Protein AF-A0A831PF84-F1 (afdb_monomer)

Sequence (154 aa):
MSHKTPTSEAVLEYLESMIERLEQWVKEQERQIRELESHGDAMKVADRLELLYSAQAMLGYIARVLKDFESWLSNPVVTSVMPEDMLRRLEAMLREVAIKFIQVDIAHTSEYKDLLTKFAKEGKVPSVLMLYIQQKPQMPPRRRGEEGETPRFF

Secondary structure (DSSP, 8-state):
----PPPPHHHHHHHHHHHHHHHHHHHHHHHHHHHHHHHHHHGGG--HHHHHHHHHHHHHHHHHHHHHHHHHHH-HHHHTT--HHHHHHHHHHHHHHHHHHHHHHHHHHHHHHHHHHHHHHHT---HHHHHHHHHS--PPPPPTT-TTSPP---

Mean predicted aligned error: 7.77 Å

Solvent-accessible surface area (backbone atoms only — not comparable to full-atom values): 9203 Å² total; per-residue (Å²): 133,86,82,80,72,87,82,51,70,72,56,51,55,50,49,52,57,49,50,54,53,49,53,53,50,52,53,49,52,56,49,50,50,54,53,53,52,56,47,55,61,57,57,77,78,50,52,77,66,54,51,52,53,49,55,55,49,50,54,51,55,51,53,50,53,50,53,51,52,52,53,51,71,69,32,64,80,54,52,75,70,56,50,69,70,58,51,53,52,50,51,54,53,52,50,52,51,50,52,52,52,51,49,51,51,52,52,53,52,48,55,52,52,51,53,53,50,49,26,63,74,70,75,50,75,59,68,68,59,53,52,52,58,71,70,46,78,84,70,78,83,78,70,95,75,67,86,80,63,79,81,68,88,120

Structure (mmCIF, N/CA/C/O backbone):
data_AF-A0A831PF84-F1
#
_entry.id   AF-A0A831PF84-F1
#
loop_
_atom_site.group_PDB
_atom_site.id
_atom_site.type_symbol
_atom_site.label_atom_id
_atom_site.label_alt_id
_atom_site.label_comp_id
_atom_site.label_asym_id
_atom_site.label_entity_id
_atom_site.label_seq_id
_atom_site.pdbx_PDB_ins_code
_atom_site.Cartn_x
_atom_site.Cartn_y
_atom_site.Cartn_z
_atom_site.occupancy
_atom_site.B_iso_or_equiv
_atom_site.auth_seq_id
_atom_site.auth_comp_id
_atom_site.auth_asym_id
_atom_site.auth_atom_id
_atom_site.pdbx_PDB_model_num
ATOM 1 N N . MET A 1 1 ? 3.780 1.827 -39.467 1.00 38.34 1 MET A N 1
ATOM 2 C CA . MET A 1 1 ? 5.085 1.214 -39.796 1.00 38.34 1 MET A CA 1
ATOM 3 C C . MET A 1 1 ? 6.139 1.909 -38.950 1.00 38.34 1 MET A C 1
ATOM 5 O O . MET A 1 1 ? 6.278 3.117 -39.072 1.00 38.34 1 MET A O 1
ATOM 9 N N . SER A 1 2 ? 6.781 1.199 -38.020 1.00 48.38 2 SER A N 1
ATOM 10 C CA . SER A 1 2 ? 7.834 1.775 -37.174 1.00 48.38 2 SER A CA 1
ATOM 11 C C . SER A 1 2 ? 9.107 1.911 -38.014 1.00 48.38 2 SER A C 1
ATOM 13 O O . SER A 1 2 ? 9.699 0.905 -38.404 1.00 48.38 2 SER A O 1
ATOM 15 N N . HIS A 1 3 ? 9.484 3.143 -38.358 1.00 49.84 3 HIS A N 1
ATOM 16 C CA . HIS A 1 3 ? 10.787 3.428 -38.950 1.00 49.84 3 HIS A CA 1
ATOM 17 C C . HIS A 1 3 ? 11.846 3.246 -37.860 1.00 49.84 3 HIS A C 1
ATOM 19 O O . HIS A 1 3 ? 11.972 4.079 -36.967 1.00 49.84 3 HIS A O 1
ATOM 25 N N . LYS A 1 4 ? 12.576 2.129 -37.904 1.00 58.03 4 LYS A N 1
ATOM 26 C CA . LYS A 1 4 ? 13.723 1.901 -37.022 1.00 58.03 4 LYS A CA 1
ATOM 27 C C . LYS A 1 4 ? 14.931 2.636 -37.598 1.00 58.03 4 LYS A C 1
ATOM 29 O O . LYS A 1 4 ? 15.444 2.253 -38.647 1.00 58.03 4 LYS A O 1
ATOM 34 N N . THR A 1 5 ? 15.352 3.704 -36.933 1.00 65.75 5 THR A N 1
ATOM 35 C CA . THR A 1 5 ? 16.603 4.410 -37.237 1.00 65.75 5 THR A CA 1
ATOM 36 C C . THR A 1 5 ? 17.789 3.558 -36.768 1.00 65.75 5 THR A C 1
ATOM 38 O O . THR A 1 5 ? 17.679 2.934 -35.710 1.00 65.75 5 THR A O 1
ATOM 41 N N . PRO A 1 6 ? 18.915 3.508 -37.505 1.00 67.19 6 PRO A N 1
ATOM 42 C CA . PRO A 1 6 ? 20.136 2.867 -37.022 1.00 67.19 6 PRO A CA 1
ATOM 43 C C . PRO A 1 6 ? 20.550 3.432 -35.655 1.00 67.19 6 PRO A C 1
ATOM 45 O O . PRO A 1 6 ? 20.582 4.649 -35.470 1.00 67.19 6 PRO A O 1
ATOM 48 N N . THR A 1 7 ? 20.832 2.552 -34.695 1.00 77.88 7 THR A N 1
ATOM 49 C CA . THR A 1 7 ? 21.202 2.920 -33.321 1.00 77.88 7 THR A CA 1
ATOM 50 C C . THR A 1 7 ? 22.669 3.345 -33.264 1.00 77.88 7 THR A C 1
ATOM 52 O O . THR A 1 7 ? 23.527 2.652 -33.807 1.00 77.88 7 THR A O 1
ATOM 55 N N . SER A 1 8 ? 22.968 4.477 -32.621 1.00 88.75 8 SER A N 1
ATOM 56 C CA . SER A 1 8 ? 24.350 4.894 -32.363 1.00 88.75 8 SER A CA 1
ATOM 57 C C . SER A 1 8 ? 24.919 4.195 -31.127 1.00 88.75 8 SER A C 1
ATOM 59 O O . SER A 1 8 ? 24.173 3.805 -30.230 1.00 88.75 8 SER A O 1
ATOM 61 N N . GLU A 1 9 ? 26.245 4.093 -31.053 1.00 89.38 9 GLU A N 1
ATOM 62 C CA . GLU A 1 9 ? 26.972 3.569 -29.885 1.00 89.38 9 GLU A CA 1
ATOM 63 C C . GLU A 1 9 ? 26.549 4.272 -28.583 1.00 89.38 9 GLU A C 1
ATOM 65 O O . GLU A 1 9 ? 26.182 3.613 -27.619 1.00 89.38 9 GLU A O 1
ATOM 70 N N . ALA A 1 10 ? 26.416 5.602 -28.607 1.00 88.69 10 ALA A N 1
ATOM 71 C CA . ALA A 1 10 ? 25.934 6.383 -27.464 1.00 88.69 10 ALA A CA 1
ATOM 72 C C . ALA A 1 10 ? 24.513 6.001 -26.991 1.00 88.69 10 ALA A C 1
ATOM 74 O O . ALA A 1 10 ? 24.198 6.106 -25.806 1.00 88.69 10 ALA A O 1
ATOM 75 N N . VAL A 1 11 ? 23.627 5.570 -27.900 1.00 89.62 11 VAL A N 1
ATOM 76 C CA . VAL A 1 11 ? 22.288 5.089 -27.519 1.00 89.62 11 VAL A CA 1
ATOM 77 C C . VAL A 1 11 ? 22.375 3.696 -26.896 1.00 89.62 11 VAL A C 1
ATOM 79 O O . VAL A 1 11 ? 21.644 3.427 -25.947 1.00 89.62 11 VAL A O 1
ATOM 82 N N . LEU A 1 12 ? 23.265 2.826 -27.385 1.00 91.56 12 LEU A N 1
ATOM 83 C CA . LEU A 1 12 ? 23.494 1.506 -26.787 1.00 91.56 12 LEU A CA 1
ATOM 84 C C . LEU A 1 12 ? 24.043 1.633 -25.361 1.00 91.56 12 LEU A C 1
ATOM 86 O O . LEU A 1 12 ? 23.454 1.060 -24.449 1.00 91.56 12 LEU A O 1
ATOM 90 N N . GLU A 1 13 ? 25.061 2.469 -25.147 1.00 92.25 13 GLU A N 1
ATOM 91 C CA . GLU A 1 13 ? 25.610 2.747 -23.810 1.00 92.25 13 GLU A CA 1
ATOM 92 C C . GLU A 1 13 ? 24.540 3.296 -22.850 1.00 92.25 13 GLU A C 1
ATOM 94 O O . GLU A 1 13 ? 24.448 2.893 -21.686 1.00 92.25 13 GLU A O 1
ATOM 99 N N . TYR A 1 14 ? 23.676 4.198 -23.332 1.00 90.12 14 TYR A N 1
ATOM 100 C CA . TYR A 1 14 ? 22.562 4.711 -22.533 1.00 90.12 14 TYR A CA 1
ATOM 101 C C . TYR A 1 14 ? 21.576 3.605 -22.130 1.00 90.12 14 TYR A C 1
ATOM 103 O O . TYR A 1 14 ? 21.123 3.573 -20.981 1.00 90.12 14 TYR A O 1
ATOM 111 N N . LEU A 1 15 ? 21.235 2.706 -23.061 1.00 91.94 15 LEU A N 1
ATOM 112 C CA . LEU A 1 15 ? 20.333 1.585 -22.800 1.00 91.94 15 LEU A CA 1
ATOM 113 C C . LEU A 1 15 ? 20.939 0.602 -21.798 1.00 91.94 15 LEU A C 1
ATOM 115 O O . LEU A 1 15 ? 20.243 0.222 -20.862 1.00 91.94 15 LEU A O 1
ATOM 119 N N . GLU A 1 16 ? 22.216 0.247 -21.940 1.00 94.56 16 GLU A N 1
ATOM 120 C CA . GLU A 1 16 ? 22.934 -0.619 -20.994 1.00 94.56 16 GLU A CA 1
ATOM 121 C C . GLU A 1 16 ? 22.917 -0.022 -19.584 1.00 94.56 16 GLU A C 1
ATOM 123 O O . GLU A 1 16 ? 22.462 -0.658 -18.633 1.00 94.56 16 GLU A O 1
ATOM 128 N N . SER A 1 17 ? 23.266 1.260 -19.463 1.00 93.88 17 SER A N 1
ATOM 129 C CA . SER A 1 17 ? 23.210 1.985 -18.193 1.00 93.88 17 S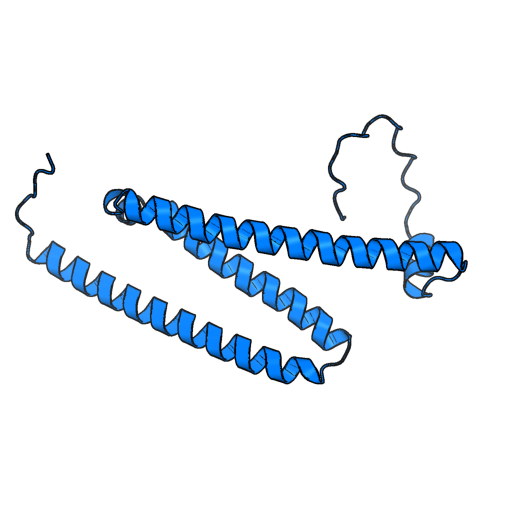ER A CA 1
ATOM 130 C C . SER A 1 17 ? 21.796 2.032 -17.591 1.00 93.88 17 SER A C 1
ATOM 132 O O . SER A 1 17 ? 21.614 1.988 -16.372 1.00 93.88 17 SER A O 1
ATOM 134 N N . MET A 1 18 ? 20.760 2.147 -18.427 1.00 90.94 18 MET A N 1
ATOM 135 C CA . MET A 1 18 ? 19.369 2.118 -17.976 1.00 90.94 18 MET A CA 1
ATOM 136 C C . MET A 1 18 ? 18.944 0.725 -17.504 1.00 90.94 18 MET A C 1
ATOM 138 O O . MET A 1 18 ? 18.255 0.630 -16.488 1.00 90.94 18 MET A O 1
ATOM 142 N N . ILE A 1 19 ? 19.364 -0.329 -18.206 1.00 94.88 19 ILE A N 1
ATOM 143 C CA . ILE A 1 19 ? 19.111 -1.725 -17.834 1.00 94.88 19 ILE A CA 1
ATOM 144 C C . ILE A 1 19 ? 19.738 -2.022 -16.472 1.00 94.88 19 ILE A C 1
ATOM 146 O O . ILE A 1 19 ? 19.041 -2.505 -15.586 1.00 94.88 19 ILE A O 1
ATOM 150 N N . GLU A 1 20 ? 20.995 -1.640 -16.246 1.00 96.44 20 GLU A N 1
ATOM 151 C CA . GLU A 1 20 ? 21.648 -1.839 -14.947 1.00 96.44 20 GLU A CA 1
ATOM 152 C C . GLU A 1 20 ? 20.891 -1.145 -13.807 1.00 96.44 20 GLU A C 1
ATOM 154 O O . GLU A 1 20 ? 20.643 -1.744 -12.758 1.00 96.44 20 GLU A O 1
ATOM 159 N N . ARG A 1 21 ? 20.457 0.109 -14.007 1.00 93.69 21 ARG A N 1
ATOM 160 C CA . ARG A 1 21 ? 19.647 0.827 -13.005 1.00 93.69 21 ARG A CA 1
ATOM 161 C C . ARG A 1 21 ? 18.323 0.120 -12.723 1.00 93.69 21 ARG A C 1
ATOM 163 O O . ARG A 1 21 ? 17.912 0.048 -11.566 1.00 93.69 21 ARG A O 1
ATOM 170 N N . LEU A 1 22 ? 17.665 -0.392 -13.761 1.00 94.50 22 LEU A N 1
ATOM 171 C CA . LEU A 1 22 ? 16.422 -1.154 -13.647 1.00 94.50 22 LEU A CA 1
ATOM 172 C C . LEU A 1 22 ? 16.624 -2.457 -12.869 1.00 94.50 22 LEU A C 1
ATOM 174 O O . LEU A 1 22 ? 15.825 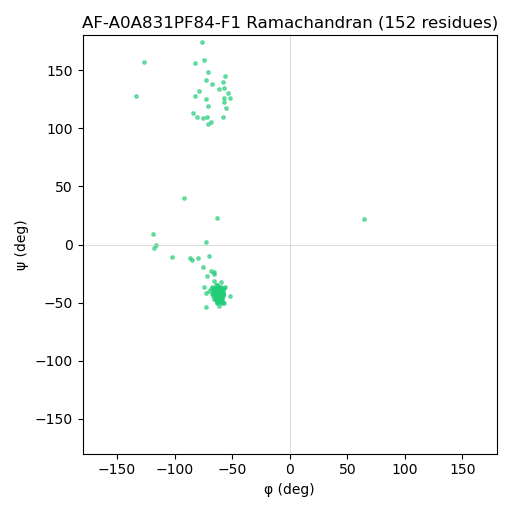-2.772 -11.991 1.00 94.50 22 LEU A O 1
ATOM 178 N N . GLU A 1 23 ? 17.704 -3.188 -13.130 1.00 97.44 23 GLU A N 1
ATOM 179 C CA . GLU A 1 23 ? 18.025 -4.415 -12.400 1.00 97.44 23 GLU A CA 1
ATOM 180 C C . GLU A 1 23 ? 18.280 -4.152 -10.915 1.00 97.44 23 GLU A C 1
ATOM 182 O O . GLU A 1 23 ? 17.793 -4.893 -10.058 1.00 97.44 23 GLU A O 1
ATOM 187 N N . GLN A 1 24 ? 19.018 -3.088 -10.589 1.00 96.38 24 GLN A N 1
ATOM 188 C CA . GLN A 1 24 ? 19.235 -2.698 -9.194 1.00 96.38 24 GLN A CA 1
ATOM 189 C C . GLN A 1 24 ? 17.931 -2.276 -8.519 1.00 96.38 24 GLN A C 1
ATOM 191 O O . GLN A 1 24 ? 17.683 -2.645 -7.372 1.00 96.38 24 GLN A O 1
ATOM 196 N N . TRP A 1 25 ? 17.070 -1.558 -9.242 1.00 94.56 25 TRP A N 1
ATOM 197 C CA . TRP A 1 25 ? 15.749 -1.195 -8.747 1.00 94.56 25 TRP A CA 1
ATOM 198 C C . TRP A 1 25 ? 14.910 -2.432 -8.413 1.00 94.56 25 TRP A C 1
ATOM 200 O O . TRP A 1 25 ? 14.358 -2.513 -7.320 1.00 94.56 25 TRP A O 1
ATOM 210 N N . VAL A 1 26 ? 14.858 -3.424 -9.308 1.00 96.31 26 VAL A N 1
ATOM 211 C CA . VAL A 1 26 ? 14.129 -4.682 -9.069 1.00 96.31 26 VAL A CA 1
ATOM 212 C C . VAL A 1 26 ? 14.672 -5.409 -7.837 1.00 96.31 26 VAL A C 1
ATOM 214 O O . VAL A 1 26 ? 13.889 -5.773 -6.961 1.00 96.31 26 VAL A O 1
ATOM 217 N N . LYS A 1 27 ? 15.999 -5.545 -7.707 1.00 97.56 27 LYS A N 1
ATOM 218 C CA . LYS A 1 27 ? 16.634 -6.176 -6.533 1.00 97.56 27 LYS A CA 1
ATOM 219 C C . LYS A 1 27 ? 16.262 -5.481 -5.224 1.00 97.56 27 LYS A C 1
ATOM 221 O O . LYS A 1 27 ? 16.061 -6.143 -4.205 1.00 97.56 27 LYS A O 1
ATOM 226 N N . GLU 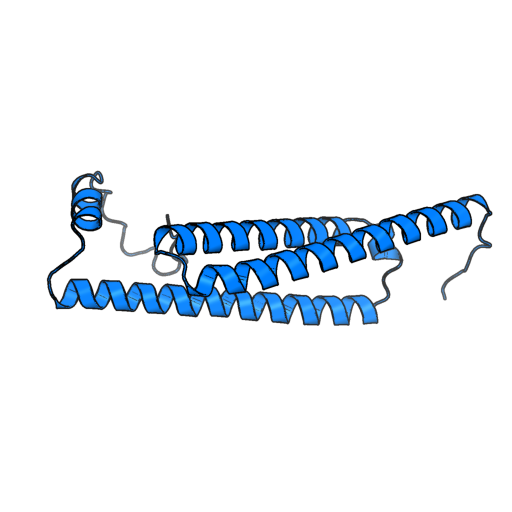A 1 28 ? 16.164 -4.156 -5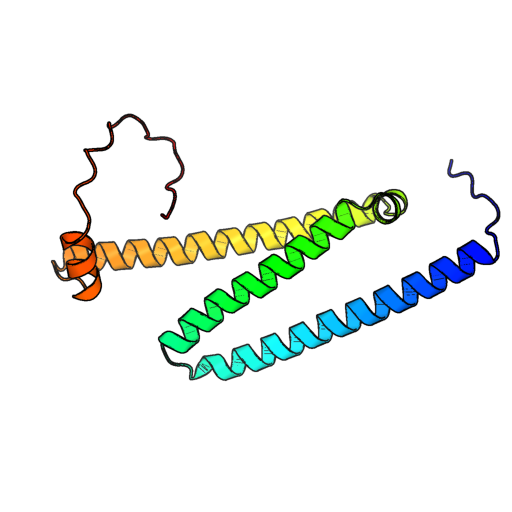.247 1.00 95.00 28 GLU A N 1
ATOM 227 C CA . GLU A 1 28 ? 15.749 -3.369 -4.091 1.00 95.00 28 GLU A CA 1
ATOM 228 C C . GLU A 1 28 ? 14.277 -3.614 -3.729 1.00 95.00 28 GLU A C 1
ATOM 230 O O . GLU A 1 28 ? 13.968 -3.809 -2.554 1.00 95.00 28 GLU A O 1
ATOM 235 N N . GLN A 1 29 ? 13.373 -3.691 -4.712 1.00 95.25 29 GLN A N 1
ATOM 236 C CA . GLN A 1 29 ? 11.967 -4.029 -4.454 1.00 95.25 29 GLN A CA 1
ATOM 237 C C . GLN A 1 29 ? 11.819 -5.449 -3.884 1.00 95.25 29 GLN A C 1
ATOM 239 O O . GLN A 1 29 ? 11.090 -5.659 -2.917 1.00 95.25 29 GLN A O 1
ATOM 244 N N . GLU A 1 30 ? 12.559 -6.424 -4.416 1.00 96.88 30 GLU A N 1
ATOM 245 C CA . GLU A 1 30 ? 12.580 -7.793 -3.884 1.00 96.88 30 GLU A CA 1
ATOM 246 C C . GLU A 1 30 ? 13.116 -7.855 -2.448 1.00 96.88 30 GLU A C 1
ATOM 248 O O . GLU A 1 30 ? 12.638 -8.644 -1.631 1.00 96.88 30 GLU A O 1
ATOM 253 N N . ARG A 1 31 ? 14.116 -7.027 -2.122 1.00 96.56 31 ARG A N 1
ATOM 254 C CA . ARG A 1 31 ? 14.621 -6.897 -0.752 1.00 96.56 31 ARG A CA 1
ATOM 255 C C . ARG A 1 31 ? 13.544 -6.345 0.176 1.00 96.56 31 ARG A C 1
ATOM 257 O O . ARG A 1 31 ? 13.331 -6.926 1.236 1.00 96.56 31 ARG A O 1
ATOM 264 N N . GLN A 1 32 ? 12.837 -5.298 -0.244 1.00 94.50 32 GLN A N 1
ATOM 265 C CA . GLN A 1 32 ? 11.736 -4.724 0.530 1.00 94.50 32 GLN A CA 1
ATOM 266 C C . GLN A 1 32 ? 10.609 -5.738 0.759 1.00 94.50 32 GLN A C 1
ATOM 268 O O . GLN A 1 32 ? 10.097 -5.815 1.870 1.00 94.50 32 GLN A O 1
ATOM 273 N N . ILE A 1 33 ? 10.270 -6.573 -0.230 1.00 96.31 33 ILE A N 1
ATOM 274 C CA . ILE A 1 33 ? 9.290 -7.658 -0.047 1.00 96.31 33 ILE A CA 1
ATOM 275 C C . ILE A 1 33 ? 9.721 -8.598 1.086 1.00 96.31 33 ILE A C 1
ATOM 277 O O . ILE A 1 33 ? 8.942 -8.829 2.007 1.00 96.31 33 ILE A O 1
ATOM 281 N N . ARG A 1 34 ? 10.972 -9.079 1.076 1.00 96.75 34 ARG A N 1
ATOM 282 C CA . ARG A 1 34 ? 11.484 -9.980 2.127 1.00 96.75 34 ARG A CA 1
ATOM 283 C C . ARG A 1 34 ? 11.471 -9.336 3.515 1.00 96.75 34 ARG A C 1
ATOM 285 O O . ARG A 1 34 ? 11.169 -9.998 4.505 1.00 96.75 34 ARG A O 1
ATOM 292 N N . GLU A 1 35 ? 11.798 -8.049 3.592 1.00 94.94 35 GLU A N 1
ATOM 293 C CA . GLU A 1 35 ? 11.738 -7.287 4.843 1.00 94.94 35 GLU A CA 1
ATOM 294 C C . GLU A 1 35 ? 10.295 -7.188 5.368 1.00 94.94 35 GLU A C 1
ATOM 296 O O . GLU A 1 35 ? 10.059 -7.411 6.555 1.00 94.94 35 GLU A O 1
ATOM 301 N N . LEU A 1 36 ? 9.320 -6.931 4.489 1.00 96.06 36 LEU A N 1
ATOM 302 C CA . LEU A 1 36 ? 7.899 -6.873 4.846 1.00 96.06 36 LEU A CA 1
ATOM 303 C C . LEU A 1 36 ? 7.336 -8.239 5.269 1.00 96.06 36 LEU A C 1
ATOM 305 O O . LEU A 1 36 ? 6.547 -8.307 6.211 1.00 96.06 36 LEU A O 1
ATOM 309 N N . GLU A 1 37 ? 7.757 -9.328 4.623 1.00 95.06 37 GLU A N 1
ATOM 310 C CA . GLU A 1 37 ? 7.382 -10.694 5.010 1.00 95.06 37 GLU A CA 1
ATOM 311 C C . GLU A 1 37 ? 7.903 -11.037 6.413 1.00 95.06 37 GLU A C 1
ATOM 313 O O . GLU A 1 37 ? 7.128 -11.448 7.279 1.00 95.06 37 GLU A O 1
ATOM 318 N N . SER A 1 38 ? 9.191 -10.779 6.676 1.00 94.50 38 SER A N 1
ATOM 319 C CA . SER A 1 38 ? 9.786 -10.985 8.003 1.00 94.50 38 SER A CA 1
ATOM 320 C C . SER A 1 38 ? 9.143 -10.098 9.072 1.00 94.50 38 SER A C 1
ATOM 322 O O . SER A 1 38 ? 8.999 -10.523 10.220 1.00 94.50 38 SER A O 1
ATOM 324 N N . HIS A 1 39 ? 8.759 -8.869 8.721 1.00 94.25 39 HIS A N 1
ATOM 325 C CA . HIS A 1 39 ? 8.017 -7.981 9.615 1.00 94.25 39 HIS A CA 1
ATOM 326 C C . HIS A 1 39 ? 6.637 -8.556 9.956 1.00 94.25 39 HIS A C 1
ATOM 328 O O . HIS A 1 39 ? 6.222 -8.527 11.114 1.00 94.25 39 HIS A O 1
ATOM 334 N N . GLY A 1 40 ? 5.948 -9.151 8.979 1.00 93.12 40 GLY A N 1
ATOM 335 C CA . GLY A 1 40 ? 4.666 -9.827 9.188 1.00 93.12 40 GLY A CA 1
ATOM 336 C C . GLY A 1 40 ? 4.735 -10.947 10.232 1.00 93.12 40 GLY A C 1
ATOM 337 O O . GLY A 1 40 ? 3.818 -11.087 11.043 1.00 93.12 40 GLY A O 1
ATOM 338 N N . ASP A 1 41 ? 5.837 -11.698 10.275 1.00 94.06 41 ASP A N 1
ATOM 339 C CA . ASP A 1 41 ? 6.058 -12.721 11.302 1.00 94.06 41 ASP A CA 1
ATOM 340 C C . ASP A 1 41 ? 6.208 -12.126 12.707 1.00 94.06 41 ASP A C 1
ATOM 342 O O . ASP A 1 41 ? 5.629 -12.657 13.658 1.00 94.06 41 ASP A O 1
ATOM 346 N N . ALA A 1 42 ? 6.912 -10.998 12.842 1.00 93.19 42 ALA A N 1
ATOM 347 C CA . ALA A 1 42 ? 7.050 -10.296 14.118 1.00 93.19 42 ALA A CA 1
ATOM 348 C C . ALA A 1 42 ? 5.697 -9.776 14.640 1.00 93.19 42 ALA A C 1
ATOM 350 O O . ALA A 1 42 ? 5.427 -9.821 15.840 1.00 93.19 42 ALA A O 1
ATOM 351 N N . MET A 1 43 ? 4.804 -9.349 13.741 1.00 96.88 43 MET A N 1
ATOM 352 C CA . MET A 1 43 ? 3.491 -8.810 14.114 1.00 96.88 43 MET A CA 1
ATOM 353 C C . MET A 1 43 ? 2.514 -9.852 14.677 1.00 96.88 43 MET A C 1
ATOM 355 O O . MET A 1 43 ? 1.487 -9.479 15.240 1.00 96.88 43 MET A O 1
ATOM 359 N N . LYS A 1 44 ? 2.827 -11.154 14.603 1.00 94.75 44 LYS A N 1
ATOM 360 C CA . LYS A 1 44 ? 1.994 -12.224 15.186 1.00 94.75 44 LYS A CA 1
ATOM 361 C C . LYS A 1 44 ? 1.921 -12.179 16.715 1.00 94.75 44 LYS A C 1
ATOM 363 O O . LYS A 1 44 ? 0.974 -12.713 17.286 1.00 94.75 44 LYS A O 1
ATOM 368 N N . VAL A 1 45 ? 2.914 -11.576 17.368 1.00 96.69 45 VAL A N 1
ATOM 369 C CA . VAL A 1 45 ? 2.998 -11.449 18.836 1.00 96.69 45 VAL A CA 1
ATOM 370 C C . VAL A 1 45 ? 3.010 -9.990 19.305 1.00 96.69 45 VAL A C 1
ATOM 372 O O . VAL A 1 45 ? 3.242 -9.735 20.484 1.00 96.69 45 VAL A O 1
ATOM 375 N N . ALA A 1 46 ? 2.768 -9.051 18.389 1.00 97.19 46 ALA A N 1
ATOM 376 C CA . ALA A 1 46 ? 2.830 -7.619 18.647 1.00 97.19 46 ALA A CA 1
ATOM 377 C C . ALA A 1 46 ? 1.673 -7.128 19.527 1.00 97.19 46 ALA A C 1
ATOM 379 O O . ALA A 1 46 ? 0.546 -7.632 19.459 1.00 97.19 46 ALA A O 1
ATOM 380 N N . ASP A 1 47 ? 1.944 -6.104 20.331 1.00 97.88 47 ASP A N 1
ATOM 381 C CA . ASP A 1 47 ? 0.917 -5.428 21.109 1.00 97.88 47 ASP A CA 1
ATOM 382 C C . ASP A 1 47 ? 0.049 -4.487 20.248 1.00 97.88 47 ASP A C 1
ATOM 384 O O . ASP A 1 47 ? 0.271 -4.255 19.057 1.00 97.88 47 ASP A O 1
ATOM 388 N N . ARG A 1 48 ? -0.996 -3.919 20.861 1.00 96.25 48 ARG A N 1
ATOM 389 C CA . ARG A 1 48 ? -1.941 -3.035 20.162 1.00 96.25 48 ARG A CA 1
ATOM 390 C C . ARG A 1 48 ? -1.265 -1.802 19.544 1.00 96.25 48 ARG A C 1
ATOM 392 O O . ARG A 1 48 ? -1.710 -1.337 18.495 1.00 96.25 48 ARG A O 1
ATOM 399 N N . LEU A 1 49 ? -0.287 -1.208 20.225 1.00 97.12 49 LEU A N 1
ATOM 400 C CA . LEU A 1 49 ? 0.393 -0.004 19.755 1.00 97.12 49 LEU A CA 1
ATOM 401 C C . LEU A 1 49 ? 1.328 -0.337 18.589 1.00 97.12 49 LEU A C 1
ATOM 403 O O . LEU A 1 49 ? 1.333 0.381 17.590 1.00 97.12 49 LEU A O 1
ATOM 407 N N . GLU A 1 50 ? 2.048 -1.450 18.685 1.00 97.38 50 GLU A N 1
ATOM 408 C CA . GLU A 1 50 ? 2.898 -1.968 17.612 1.00 97.38 50 GLU A CA 1
ATOM 409 C C . GLU A 1 50 ? 2.087 -2.275 16.347 1.00 97.38 50 GLU A C 1
ATOM 411 O O . GLU A 1 50 ? 2.462 -1.842 15.257 1.00 97.38 50 GLU A O 1
ATOM 416 N N . LEU A 1 51 ? 0.926 -2.927 16.481 1.00 97.81 51 LEU A N 1
ATOM 417 C CA . LEU A 1 51 ? 0.023 -3.192 15.355 1.00 97.81 51 LEU A CA 1
ATOM 418 C C . LEU A 1 51 ? -0.473 -1.900 14.689 1.00 97.81 51 LEU A C 1
ATOM 420 O O . LEU A 1 51 ? -0.539 -1.822 13.461 1.00 97.81 51 LEU A O 1
ATOM 424 N N . LEU A 1 52 ? -0.790 -0.869 15.482 1.00 96.88 52 LEU A N 1
ATOM 425 C CA . LEU A 1 52 ? -1.219 0.429 14.959 1.00 96.88 52 LEU A CA 1
ATOM 426 C C . LEU A 1 52 ? -0.108 1.100 14.141 1.00 96.88 52 LEU A C 1
ATOM 428 O O . LEU A 1 52 ? -0.357 1.547 13.020 1.00 96.88 52 LEU A O 1
ATOM 432 N N . TYR A 1 53 ? 1.113 1.154 14.677 1.00 96.62 53 TYR A N 1
ATOM 433 C CA . TYR A 1 53 ? 2.249 1.745 13.968 1.00 96.62 53 TYR A CA 1
ATOM 434 C C . TYR A 1 53 ? 2.655 0.931 12.740 1.00 96.62 53 TYR A C 1
ATOM 436 O O . TYR A 1 53 ? 2.977 1.510 11.704 1.00 96.62 53 TYR A O 1
ATOM 444 N N . SER A 1 54 ? 2.568 -0.395 12.817 1.00 96.69 54 SER A N 1
ATOM 445 C CA . SER A 1 54 ? 2.779 -1.288 11.680 1.00 96.69 54 SER A CA 1
ATOM 446 C C . SER A 1 54 ? 1.800 -0.985 10.542 1.00 96.69 54 SER A C 1
ATOM 448 O O . SER A 1 54 ? 2.229 -0.753 9.412 1.00 96.69 54 SER A O 1
ATOM 450 N N . ALA A 1 55 ? 0.498 -0.870 10.831 1.00 96.25 55 ALA A N 1
ATOM 451 C CA . ALA A 1 55 ? -0.507 -0.522 9.825 1.00 96.25 55 ALA A CA 1
ATOM 452 C C . ALA A 1 55 ? -0.231 0.845 9.166 1.00 96.25 55 ALA A C 1
ATOM 454 O O . ALA A 1 55 ? -0.327 0.980 7.945 1.00 96.25 55 ALA A O 1
ATOM 455 N N . GLN A 1 56 ? 0.180 1.847 9.951 1.00 96.12 56 GLN A N 1
ATOM 456 C CA . GLN A 1 56 ? 0.579 3.159 9.427 1.00 96.12 56 GLN A CA 1
ATOM 457 C C . GLN A 1 56 ? 1.831 3.078 8.542 1.00 96.12 56 GLN A C 1
ATOM 459 O O . GLN A 1 56 ? 1.883 3.714 7.489 1.00 96.12 56 GLN A O 1
ATOM 464 N N . ALA A 1 57 ? 2.822 2.275 8.932 1.00 95.44 57 ALA A N 1
ATOM 465 C CA . ALA A 1 57 ? 4.021 2.058 8.133 1.00 95.44 57 ALA A CA 1
ATOM 466 C C . ALA A 1 57 ? 3.688 1.400 6.785 1.00 95.44 57 ALA A C 1
ATOM 468 O O . ALA A 1 57 ? 4.205 1.843 5.759 1.00 95.44 57 ALA A O 1
ATOM 469 N N . MET A 1 58 ? 2.779 0.414 6.753 1.00 96.38 58 MET A N 1
ATOM 470 C CA . MET A 1 58 ? 2.345 -0.240 5.508 1.00 96.38 58 MET A CA 1
ATOM 471 C C . MET A 1 58 ? 1.742 0.756 4.511 1.00 96.38 58 MET A C 1
ATOM 473 O O . MET A 1 58 ? 2.066 0.707 3.325 1.00 96.38 58 MET A O 1
ATOM 477 N N . LEU A 1 59 ? 0.935 1.714 4.983 1.00 95.50 59 LEU A N 1
ATOM 478 C CA . LEU A 1 59 ? 0.432 2.801 4.134 1.00 95.50 59 LEU A CA 1
ATOM 479 C C . LEU A 1 59 ? 1.575 3.642 3.549 1.00 95.50 59 LEU A C 1
ATOM 481 O O . LEU A 1 59 ? 1.514 4.032 2.385 1.00 95.50 59 LEU A O 1
ATOM 485 N N . GLY A 1 60 ? 2.636 3.882 4.323 1.00 94.81 60 GLY A N 1
ATOM 486 C CA . GLY A 1 60 ? 3.839 4.571 3.854 1.00 94.81 60 GLY A CA 1
ATOM 487 C C . GLY A 1 60 ? 4.576 3.819 2.740 1.00 94.81 60 GLY A C 1
ATOM 488 O O . GLY A 1 60 ? 4.977 4.438 1.752 1.00 94.81 60 GLY A O 1
ATOM 489 N N . TYR A 1 61 ? 4.719 2.495 2.860 1.00 94.44 61 TYR A N 1
ATOM 490 C CA . TYR A 1 61 ? 5.304 1.660 1.802 1.00 94.44 61 TYR A CA 1
ATOM 491 C C . TYR A 1 61 ? 4.454 1.692 0.528 1.00 94.44 61 TYR A C 1
ATOM 493 O O . TYR A 1 61 ? 4.985 1.941 -0.554 1.00 94.44 61 TYR A O 1
ATOM 501 N N . ILE A 1 62 ? 3.133 1.531 0.657 1.00 95.31 62 ILE A N 1
ATOM 502 C CA . ILE A 1 62 ? 2.200 1.597 -0.477 1.00 95.31 62 ILE A CA 1
ATOM 503 C C . ILE A 1 62 ? 2.286 2.965 -1.165 1.00 95.31 62 ILE A C 1
ATOM 505 O O . ILE A 1 62 ? 2.443 3.033 -2.382 1.00 95.31 62 ILE A O 1
ATOM 509 N N . ALA A 1 63 ? 2.249 4.060 -0.400 1.00 95.38 63 ALA A N 1
ATOM 510 C CA . ALA A 1 63 ? 2.322 5.414 -0.943 1.00 95.38 63 ALA A CA 1
ATOM 511 C C . ALA A 1 63 ? 3.627 5.675 -1.710 1.00 95.38 63 ALA A C 1
ATOM 513 O O . ALA A 1 63 ? 3.613 6.343 -2.745 1.00 95.38 63 ALA A O 1
ATOM 514 N N . ARG A 1 64 ? 4.755 5.132 -1.232 1.00 93.94 64 ARG A N 1
ATOM 515 C CA . ARG A 1 64 ? 6.041 5.231 -1.933 1.00 93.94 64 ARG A CA 1
ATOM 516 C C . ARG A 1 64 ? 5.989 4.531 -3.290 1.00 93.94 64 ARG A C 1
ATOM 518 O O . ARG A 1 64 ? 6.311 5.158 -4.292 1.00 93.94 64 ARG A O 1
ATOM 525 N N . VAL A 1 65 ? 5.516 3.284 -3.323 1.00 94.06 65 VAL A N 1
ATOM 526 C CA . VAL A 1 65 ? 5.404 2.498 -4.563 1.00 94.06 65 VAL A CA 1
ATOM 527 C C . VAL A 1 65 ? 4.461 3.170 -5.566 1.00 94.06 65 VAL A C 1
ATOM 529 O O . VAL A 1 65 ? 4.777 3.239 -6.752 1.00 94.06 65 VAL A O 1
ATOM 532 N N . LEU A 1 66 ? 3.333 3.718 -5.103 1.00 94.44 66 LEU A N 1
ATOM 533 C CA . LEU A 1 66 ? 2.405 4.470 -5.956 1.00 94.44 66 LEU A CA 1
ATOM 534 C C . LEU A 1 66 ? 3.083 5.681 -6.606 1.00 94.44 66 LEU A C 1
ATOM 536 O O . LEU A 1 66 ? 2.991 5.854 -7.819 1.00 94.44 66 LEU A O 1
ATOM 540 N N . LYS A 1 67 ? 3.819 6.474 -5.820 1.00 94.25 67 LYS A N 1
ATOM 541 C CA . LYS A 1 67 ? 4.560 7.635 -6.327 1.00 94.25 67 LYS A CA 1
ATOM 542 C C . LYS A 1 67 ? 5.607 7.239 -7.371 1.00 94.25 67 LYS A C 1
ATOM 544 O O . LYS A 1 67 ? 5.784 7.943 -8.366 1.00 94.25 67 LYS A O 1
ATOM 549 N N . ASP A 1 68 ? 6.292 6.119 -7.159 1.00 92.19 68 ASP A N 1
ATOM 550 C CA . ASP A 1 68 ? 7.261 5.616 -8.127 1.00 92.19 68 ASP A CA 1
ATOM 551 C C . ASP A 1 68 ? 6.555 5.224 -9.434 1.00 92.19 68 ASP A C 1
ATOM 553 O O . ASP A 1 68 ? 6.971 5.673 -10.502 1.00 92.19 68 ASP A O 1
ATOM 557 N N . PHE A 1 69 ? 5.436 4.490 -9.378 1.00 92.56 69 PHE A N 1
ATOM 558 C CA . PHE A 1 69 ? 4.627 4.171 -10.565 1.00 92.56 69 PHE A CA 1
ATOM 559 C C . PHE A 1 69 ? 4.129 5.416 -11.312 1.00 92.56 69 PHE A C 1
ATOM 561 O O . PHE A 1 69 ? 4.201 5.456 -12.541 1.00 92.56 69 PHE A O 1
ATOM 568 N N . GLU A 1 70 ? 3.667 6.446 -10.603 1.00 93.00 70 GLU A N 1
ATOM 569 C CA . GLU A 1 70 ? 3.277 7.726 -11.211 1.00 93.00 70 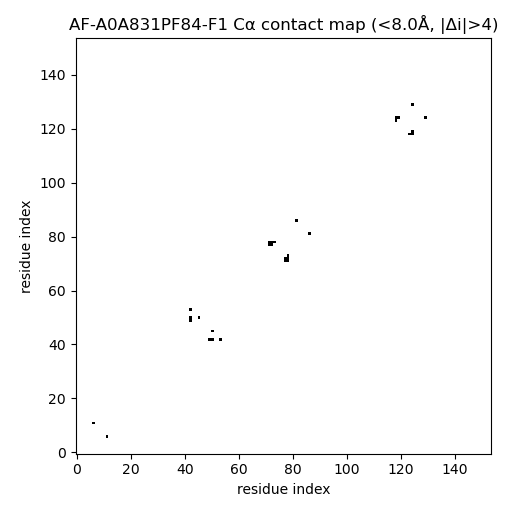GLU A CA 1
ATOM 570 C C . GLU A 1 70 ? 4.454 8.394 -11.941 1.00 93.00 70 GLU A C 1
ATOM 572 O O . GLU A 1 70 ? 4.297 8.915 -13.049 1.00 93.00 70 GLU A O 1
ATOM 577 N N . SER A 1 71 ? 5.657 8.336 -11.363 1.00 92.88 71 SER A N 1
ATOM 578 C CA . SER A 1 71 ? 6.885 8.832 -11.997 1.00 92.88 71 SER A CA 1
ATOM 579 C C . SER A 1 71 ? 7.210 8.070 -13.290 1.00 92.88 71 SER A C 1
ATOM 581 O O . SER A 1 71 ? 7.486 8.682 -14.323 1.00 92.88 71 SER A O 1
ATOM 583 N N . TRP A 1 72 ? 7.094 6.736 -13.282 1.00 91.00 72 TRP A N 1
ATOM 584 C CA . TRP A 1 72 ? 7.270 5.914 -14.487 1.00 91.00 72 TRP A CA 1
ATOM 585 C C . TRP A 1 72 ? 6.268 6.286 -15.586 1.00 91.00 72 TRP A C 1
ATOM 587 O O . TRP A 1 72 ? 6.655 6.479 -16.738 1.00 91.00 72 TRP A O 1
ATOM 597 N N . LEU A 1 73 ? 4.989 6.418 -15.231 1.00 92.75 73 LEU A N 1
ATOM 598 C CA . LEU A 1 73 ? 3.903 6.682 -16.180 1.00 92.75 73 LEU A CA 1
ATOM 599 C C . LEU A 1 73 ? 3.857 8.131 -16.683 1.00 92.75 73 LEU A C 1
ATOM 601 O O . LEU A 1 73 ? 3.283 8.393 -17.738 1.00 92.75 73 LEU A O 1
ATOM 605 N N . SER A 1 74 ? 4.480 9.069 -15.970 1.00 93.44 74 SER A N 1
ATOM 606 C CA . SER A 1 74 ? 4.635 10.457 -16.418 1.00 93.44 74 SER A CA 1
ATOM 607 C C . SER A 1 74 ? 5.877 10.682 -17.290 1.00 93.44 74 SER A C 1
ATOM 609 O O . SER A 1 74 ? 5.987 11.728 -17.931 1.00 93.44 74 SER A O 1
ATOM 611 N N . ASN A 1 75 ? 6.797 9.714 -17.370 1.00 93.38 75 ASN A N 1
ATOM 612 C CA . ASN A 1 75 ? 8.017 9.835 -18.164 1.00 93.38 75 ASN A CA 1
ATOM 613 C C . ASN A 1 75 ? 7.774 9.466 -19.649 1.00 93.38 75 ASN A C 1
ATOM 615 O O . ASN A 1 75 ? 7.566 8.290 -19.959 1.00 93.38 75 ASN A O 1
ATOM 619 N N . PRO A 1 76 ? 7.867 10.417 -20.603 1.00 91.19 76 PRO A N 1
ATOM 620 C CA . PRO A 1 76 ? 7.619 10.150 -22.023 1.00 91.19 76 PRO A CA 1
ATOM 621 C C . PRO A 1 76 ? 8.648 9.208 -22.663 1.00 91.19 76 PRO A C 1
ATOM 623 O O . PRO A 1 76 ? 8.329 8.519 -23.630 1.00 91.19 76 PRO A O 1
ATOM 626 N N . VAL A 1 77 ? 9.874 9.132 -22.132 1.00 88.56 77 VAL A N 1
ATOM 627 C CA . VAL A 1 77 ? 10.894 8.184 -22.616 1.00 88.56 77 VAL A CA 1
ATOM 628 C C . VAL A 1 77 ? 10.465 6.750 -22.319 1.00 88.56 77 VAL A C 1
ATOM 630 O O . VAL A 1 77 ? 10.633 5.871 -23.155 1.00 88.56 77 VAL A O 1
ATOM 633 N N . VAL A 1 78 ? 9.855 6.528 -21.154 1.00 89.50 78 VAL A N 1
ATOM 634 C CA . VAL A 1 78 ? 9.319 5.226 -20.753 1.00 89.50 78 VAL A CA 1
ATOM 635 C C . VAL A 1 78 ? 8.059 4.907 -21.554 1.00 89.50 78 VAL A C 1
ATOM 637 O O . VAL A 1 78 ? 7.967 3.856 -22.184 1.00 89.50 78 VAL A O 1
ATOM 640 N N . THR A 1 79 ? 7.080 5.812 -21.558 1.00 91.12 79 THR A N 1
ATOM 641 C CA . THR A 1 79 ? 5.760 5.516 -22.131 1.00 91.12 79 THR A CA 1
ATOM 642 C C . THR A 1 79 ? 5.765 5.435 -23.655 1.00 91.12 79 THR A C 1
ATOM 644 O O . THR A 1 79 ? 4.968 4.690 -24.215 1.00 91.12 79 THR A O 1
ATOM 647 N N . SER A 1 80 ? 6.688 6.120 -24.340 1.00 90.69 80 SER A N 1
ATOM 648 C CA . SER A 1 80 ? 6.802 6.050 -25.807 1.00 90.69 80 SER A CA 1
ATOM 649 C C . SER A 1 80 ? 7.269 4.691 -26.338 1.00 90.69 80 SER A C 1
ATOM 651 O O . SER A 1 80 ? 6.997 4.373 -27.496 1.00 90.69 80 SER A O 1
ATOM 653 N N . VAL A 1 81 ? 7.951 3.885 -25.514 1.00 91.38 81 VAL A N 1
ATOM 654 C CA . VAL A 1 81 ? 8.445 2.550 -25.897 1.00 91.38 81 VAL A CA 1
ATOM 655 C C . VAL A 1 81 ? 7.591 1.407 -25.346 1.00 91.38 81 VAL A C 1
ATOM 657 O O . VAL A 1 81 ? 7.771 0.264 -25.764 1.00 91.38 81 VAL A O 1
ATOM 660 N N . MET A 1 82 ? 6.655 1.692 -24.434 1.00 94.19 82 MET A N 1
ATOM 661 C CA . MET A 1 82 ? 5.732 0.694 -23.893 1.00 94.19 82 MET A CA 1
ATOM 662 C C . MET A 1 82 ? 4.705 0.278 -24.957 1.00 94.19 82 MET A C 1
ATOM 664 O O . MET A 1 82 ? 3.925 1.115 -25.417 1.00 94.19 82 MET A O 1
ATOM 668 N N . PRO A 1 83 ? 4.648 -1.006 -25.349 1.00 96.56 83 PRO A N 1
ATOM 669 C CA . PRO A 1 83 ? 3.635 -1.470 -26.283 1.00 96.56 83 PRO A CA 1
ATOM 670 C C . PRO A 1 83 ? 2.260 -1.585 -25.606 1.00 96.56 83 PRO A C 1
ATOM 672 O O . PRO A 1 83 ? 2.137 -1.704 -24.385 1.00 96.56 83 PRO A O 1
ATOM 675 N N . GLU A 1 84 ? 1.198 -1.568 -26.412 1.00 96.38 84 GLU A N 1
ATOM 676 C CA . GLU A 1 84 ? -0.186 -1.574 -25.921 1.00 96.38 84 GLU A CA 1
ATOM 677 C C . GLU A 1 84 ? -0.502 -2.788 -25.032 1.00 96.38 84 GLU A C 1
ATOM 679 O O . GLU A 1 84 ? -1.179 -2.658 -24.013 1.00 96.38 84 GLU A O 1
ATOM 684 N N . ASP A 1 85 ? 0.011 -3.971 -25.372 1.00 97.94 85 ASP A N 1
ATOM 685 C CA . ASP A 1 85 ? -0.188 -5.191 -24.587 1.00 97.94 85 ASP A CA 1
ATOM 686 C C . ASP A 1 85 ? 0.443 -5.088 -23.188 1.00 97.94 85 ASP A C 1
ATOM 688 O O . ASP A 1 85 ? -0.124 -5.590 -22.215 1.00 97.94 85 ASP A O 1
ATOM 692 N N . MET A 1 86 ? 1.580 -4.396 -23.067 1.00 96.62 86 MET A N 1
ATOM 693 C CA . MET A 1 86 ? 2.213 -4.104 -21.782 1.00 96.62 86 MET A CA 1
ATOM 694 C C . MET A 1 86 ? 1.346 -3.165 -20.942 1.00 96.62 86 MET A C 1
ATOM 696 O O . MET A 1 86 ? 1.130 -3.442 -19.762 1.00 96.62 86 MET A O 1
ATOM 700 N N . LEU A 1 87 ? 0.794 -2.111 -21.546 1.00 95.38 87 LEU A N 1
ATOM 701 C CA . LEU A 1 87 ? -0.107 -1.180 -20.859 1.00 95.38 87 LEU A CA 1
ATOM 702 C C . LEU A 1 87 ? -1.403 -1.863 -20.409 1.00 95.38 87 LEU A C 1
ATOM 704 O O . LEU A 1 87 ? -1.849 -1.643 -19.287 1.00 95.38 87 LEU A O 1
ATOM 708 N N . ARG A 1 88 ? -1.977 -2.746 -21.237 1.00 97.88 88 ARG A N 1
ATOM 709 C CA . ARG A 1 88 ? -3.165 -3.537 -20.873 1.00 97.88 88 ARG A CA 1
ATOM 710 C C . ARG A 1 88 ? -2.904 -4.448 -19.677 1.00 97.88 88 ARG A C 1
ATOM 712 O O . ARG A 1 88 ? -3.746 -4.531 -18.786 1.00 97.88 88 ARG A O 1
ATOM 719 N N . ARG A 1 89 ? -1.744 -5.115 -19.635 1.00 97.88 89 ARG A N 1
ATOM 720 C CA . ARG A 1 89 ? -1.346 -5.924 -18.470 1.00 97.88 89 ARG A CA 1
ATOM 721 C C . ARG A 1 89 ? -1.153 -5.056 -17.229 1.00 97.88 89 ARG A C 1
ATOM 723 O O . ARG A 1 89 ? -1.646 -5.422 -16.167 1.00 97.88 89 ARG A O 1
ATOM 730 N N . LEU A 1 90 ? -0.468 -3.919 -17.360 1.00 95.44 90 LEU A N 1
ATOM 731 C CA . LEU A 1 90 ? -0.226 -3.005 -16.243 1.00 95.44 90 LEU A CA 1
ATOM 732 C C . LEU A 1 90 ? -1.534 -2.456 -15.662 1.00 95.44 90 LEU A C 1
ATOM 734 O O . LEU A 1 90 ? -1.724 -2.510 -14.451 1.00 95.44 90 LEU A O 1
ATOM 738 N N . GLU A 1 91 ? -2.453 -1.992 -16.510 1.00 96.06 91 GLU A N 1
ATOM 739 C CA . GLU A 1 91 ? -3.771 -1.513 -16.082 1.00 96.06 91 GLU A CA 1
ATOM 740 C C . GLU A 1 91 ? -4.548 -2.601 -15.337 1.00 96.06 91 GLU A C 1
ATOM 742 O O . GLU A 1 91 ? -5.059 -2.340 -14.250 1.00 96.06 91 GLU A O 1
ATOM 747 N N . ALA A 1 92 ? -4.582 -3.830 -15.864 1.00 98.31 92 ALA A N 1
ATOM 748 C CA . ALA A 1 92 ? -5.283 -4.934 -15.218 1.00 98.31 92 ALA A CA 1
ATOM 749 C C . ALA A 1 92 ? -4.715 -5.239 -13.821 1.00 98.31 92 ALA A C 1
ATOM 751 O O . ALA A 1 92 ? -5.484 -5.360 -12.866 1.00 98.31 92 ALA A O 1
ATOM 752 N N . MET A 1 93 ? -3.385 -5.288 -13.685 1.00 97.50 93 MET A N 1
ATOM 753 C CA . MET A 1 93 ? -2.723 -5.504 -12.393 1.00 97.50 93 MET A CA 1
ATOM 754 C C . MET A 1 93 ? -3.013 -4.367 -11.403 1.00 97.50 93 MET A C 1
ATOM 756 O O . MET A 1 93 ? -3.368 -4.626 -10.253 1.00 97.50 93 MET A O 1
ATOM 760 N N . LEU A 1 94 ? -2.914 -3.105 -11.839 1.00 95.94 94 LEU A N 1
ATOM 761 C CA . LEU A 1 94 ? -3.198 -1.948 -10.983 1.00 95.94 94 LEU A CA 1
ATOM 762 C C . LEU A 1 94 ? -4.669 -1.902 -10.558 1.00 95.94 94 LEU A C 1
ATOM 764 O O . LEU A 1 94 ? -4.964 -1.602 -9.401 1.00 95.94 94 LEU A O 1
ATOM 768 N N . ARG A 1 95 ? -5.597 -2.256 -11.453 1.00 97.81 95 ARG A N 1
ATOM 769 C CA . ARG A 1 95 ? -7.025 -2.352 -11.137 1.00 97.81 95 ARG A CA 1
ATOM 770 C C . ARG A 1 95 ? -7.298 -3.409 -10.069 1.00 97.81 95 ARG A C 1
ATOM 772 O O . ARG A 1 95 ? -8.082 -3.152 -9.160 1.00 97.81 95 ARG A O 1
ATOM 779 N N . GLU A 1 96 ? -6.653 -4.571 -10.139 1.00 98.12 96 GLU A N 1
ATOM 780 C CA . GLU A 1 96 ? -6.785 -5.604 -9.103 1.00 98.12 96 GLU A CA 1
ATOM 781 C C . GLU A 1 96 ? -6.280 -5.124 -7.738 1.00 98.12 96 GLU A C 1
ATOM 783 O O . GLU A 1 96 ? -6.940 -5.353 -6.722 1.00 98.12 96 GLU A O 1
ATOM 788 N N . VAL A 1 97 ? -5.141 -4.425 -7.703 1.00 96.38 97 VAL A N 1
ATOM 789 C CA . VAL A 1 97 ? -4.608 -3.828 -6.469 1.00 96.38 97 VAL A CA 1
ATOM 790 C C . VAL A 1 97 ? -5.561 -2.765 -5.922 1.00 96.38 97 VAL A C 1
ATOM 792 O O . VAL A 1 97 ? -5.865 -2.783 -4.731 1.00 96.38 97 VAL A O 1
ATOM 795 N N . ALA A 1 98 ? -6.091 -1.886 -6.777 1.00 96.44 98 ALA A N 1
ATOM 796 C CA . ALA A 1 98 ? -7.040 -0.850 -6.378 1.00 96.44 98 AL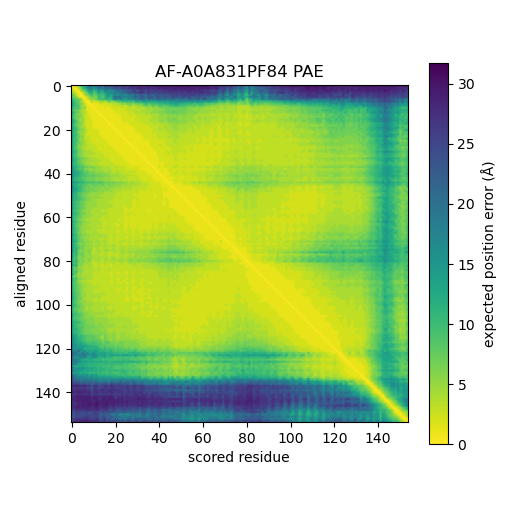A A CA 1
ATOM 797 C C . ALA A 1 98 ? -8.324 -1.447 -5.782 1.00 96.44 98 ALA A C 1
ATOM 799 O O . ALA A 1 98 ? -8.769 -1.016 -4.718 1.00 96.44 98 ALA A O 1
ATOM 800 N N . ILE A 1 99 ? -8.887 -2.482 -6.416 1.00 97.88 99 ILE A N 1
ATOM 801 C CA . ILE A 1 99 ? -10.060 -3.198 -5.896 1.00 97.88 99 ILE A CA 1
ATOM 802 C C . ILE A 1 99 ? -9.754 -3.800 -4.523 1.00 97.88 99 ILE A C 1
ATOM 804 O O . ILE A 1 99 ? -10.532 -3.600 -3.592 1.00 97.88 99 ILE A O 1
ATOM 808 N N . LYS A 1 100 ? -8.618 -4.494 -4.369 1.00 97.56 100 LYS A N 1
ATOM 809 C CA . LYS A 1 100 ? -8.212 -5.072 -3.077 1.00 97.56 100 LYS A CA 1
ATOM 810 C C . LYS A 1 100 ? -8.050 -4.001 -2.000 1.00 97.56 100 LYS A C 1
ATOM 812 O O . LYS A 1 100 ? -8.491 -4.201 -0.875 1.00 97.56 100 LYS A O 1
ATOM 817 N N . PHE A 1 101 ? -7.463 -2.857 -2.337 1.00 95.88 101 PHE A N 1
ATOM 818 C CA . PHE A 1 101 ? -7.268 -1.766 -1.384 1.00 95.88 101 PHE A CA 1
ATOM 819 C C . PHE A 1 101 ? -8.602 -1.155 -0.928 1.00 95.88 101 PHE A C 1
ATOM 821 O O . PHE A 1 101 ? -8.812 -0.949 0.264 1.00 95.88 101 PHE A O 1
ATOM 828 N N . ILE A 1 102 ? -9.552 -0.968 -1.851 1.0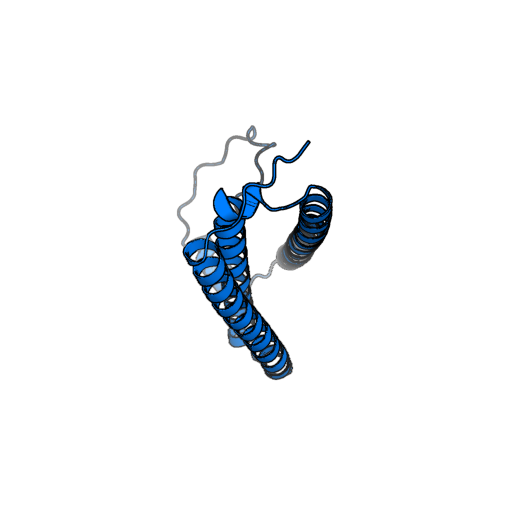0 95.88 102 ILE A N 1
ATOM 829 C CA . ILE A 1 102 ? -10.919 -0.532 -1.522 1.00 95.88 102 ILE A CA 1
ATOM 830 C C . ILE A 1 102 ? -11.638 -1.577 -0.657 1.00 95.88 102 ILE A C 1
ATOM 832 O O . ILE A 1 102 ? -12.352 -1.225 0.276 1.00 95.88 102 ILE A O 1
ATOM 836 N N . GLN A 1 103 ? -11.447 -2.871 -0.923 1.00 98.00 103 GLN A N 1
ATOM 837 C CA . GLN A 1 103 ? -12.020 -3.933 -0.090 1.00 98.00 103 GLN A CA 1
ATOM 838 C C . GLN A 1 103 ? -11.487 -3.896 1.348 1.00 98.00 103 GLN A C 1
ATOM 840 O O . GLN A 1 103 ? -12.265 -4.106 2.278 1.00 98.00 103 GLN A O 1
ATOM 845 N N . VAL A 1 104 ? -10.196 -3.597 1.540 1.00 96.50 104 VAL A N 1
ATOM 846 C CA . VAL A 1 104 ? -9.601 -3.402 2.874 1.00 96.50 104 VAL A CA 1
ATOM 847 C C . VAL A 1 104 ? -10.269 -2.232 3.600 1.00 96.50 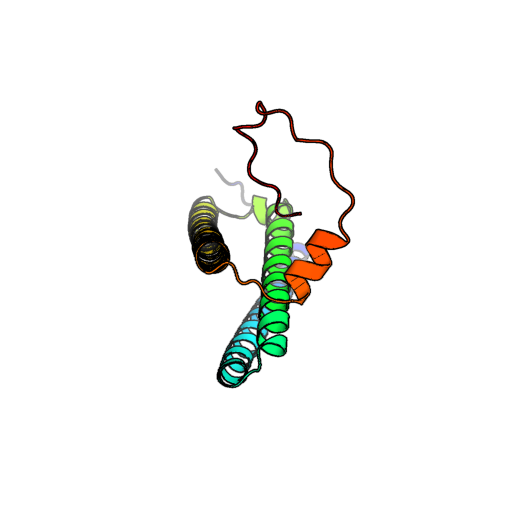104 VAL A C 1
ATOM 849 O O . VAL A 1 104 ? -10.659 -2.383 4.758 1.00 96.50 104 VAL A O 1
ATOM 852 N N . ASP A 1 105 ? -10.458 -1.099 2.920 1.00 95.38 105 ASP A N 1
ATOM 853 C CA . ASP A 1 105 ? -11.140 0.075 3.481 1.00 95.38 105 ASP A CA 1
ATOM 854 C C . ASP A 1 105 ? -12.592 -0.232 3.883 1.00 95.38 105 ASP A C 1
ATOM 856 O O . ASP A 1 105 ? -13.005 0.056 5.009 1.00 95.38 105 ASP A O 1
ATOM 860 N N . ILE A 1 106 ? -13.346 -0.901 3.005 1.00 96.94 106 ILE A N 1
ATOM 861 C CA . ILE A 1 106 ? -14.725 -1.320 3.283 1.00 96.94 106 ILE A CA 1
ATOM 862 C C . ILE A 1 106 ? -14.780 -2.241 4.504 1.00 96.94 106 ILE A C 1
ATOM 864 O O . ILE A 1 106 ? -15.632 -2.042 5.374 1.00 96.94 106 ILE A O 1
ATOM 868 N N . ALA A 1 107 ? -13.900 -3.243 4.576 1.00 97.00 107 ALA A N 1
ATOM 869 C CA . ALA A 1 107 ? -13.867 -4.193 5.682 1.00 97.00 107 ALA A CA 1
ATOM 870 C C . ALA A 1 107 ? -13.573 -3.478 7.009 1.00 97.00 1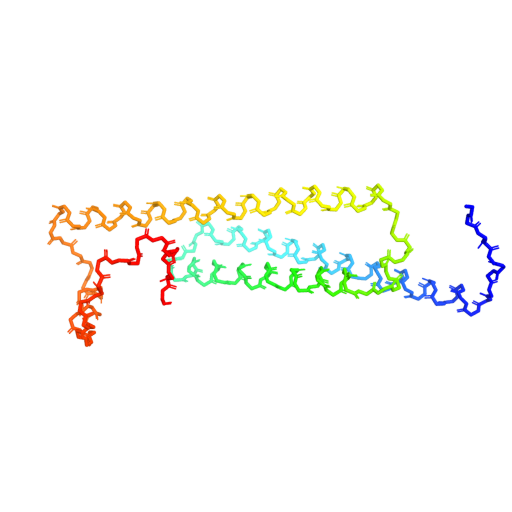07 ALA A C 1
ATOM 872 O O . ALA A 1 107 ? -14.376 -3.558 7.940 1.00 97.00 107 ALA A O 1
ATOM 873 N N . HIS A 1 108 ? -12.492 -2.697 7.063 1.00 95.38 108 HIS A N 1
ATOM 874 C CA . HIS A 1 108 ? -12.094 -1.978 8.270 1.00 95.38 108 HIS A CA 1
ATOM 875 C C . HIS A 1 108 ? -13.152 -0.963 8.726 1.00 95.38 108 HIS A C 1
ATOM 877 O O . HIS A 1 108 ? -13.514 -0.911 9.903 1.00 95.38 108 HIS A O 1
ATOM 883 N N . THR A 1 109 ? -13.696 -0.180 7.793 1.00 95.50 109 THR A N 1
ATOM 884 C CA . THR A 1 109 ? -14.729 0.819 8.091 1.00 95.50 109 THR A CA 1
ATOM 885 C C . THR A 1 109 ? -16.011 0.162 8.596 1.00 95.50 109 THR A C 1
ATOM 887 O O . THR A 1 109 ? -16.645 0.671 9.525 1.00 95.50 109 THR A O 1
ATOM 890 N N . SER A 1 110 ? -16.383 -0.991 8.036 1.00 96.81 110 SER A N 1
ATOM 891 C CA . SER A 1 110 ? -17.547 -1.757 8.491 1.00 96.81 110 SER A CA 1
ATOM 892 C C . SER A 1 110 ? -17.341 -2.302 9.904 1.00 96.81 110 SER A C 1
ATOM 894 O O . SER A 1 110 ? -18.200 -2.092 10.760 1.00 96.81 110 SER A O 1
ATOM 896 N N . GLU A 1 111 ? -16.184 -2.906 10.187 1.00 97.06 111 GLU A N 1
ATOM 897 C CA . GLU A 1 111 ? -15.828 -3.373 11.532 1.00 97.06 111 GLU A CA 1
ATOM 898 C C . GLU A 1 111 ? -15.852 -2.233 12.557 1.00 97.06 111 GLU A C 1
ATOM 900 O O . GLU A 1 111 ? -16.407 -2.372 13.651 1.00 97.06 111 GLU A O 1
ATOM 905 N N . TYR A 1 112 ? -15.301 -1.072 12.196 1.00 95.56 112 TYR A N 1
ATOM 906 C CA . TYR A 1 112 ? -15.308 0.102 13.061 1.00 95.56 112 TYR A CA 1
ATOM 907 C C . TYR A 1 112 ? -16.732 0.618 13.321 1.00 95.56 112 TYR A C 1
ATOM 909 O O . TYR A 1 112 ? -17.090 0.915 14.465 1.00 95.56 112 TYR A O 1
ATOM 917 N N . LYS A 1 113 ? -17.582 0.672 12.287 1.00 96.19 113 LYS A N 1
ATOM 918 C CA . LYS A 1 113 ? -19.004 1.031 12.420 1.00 96.19 113 LYS A CA 1
ATOM 919 C C . LYS A 1 113 ? -19.734 0.089 13.378 1.00 96.19 113 LYS A C 1
ATOM 921 O O . LYS A 1 113 ? -20.519 0.545 14.216 1.00 96.19 113 LYS A O 1
ATOM 926 N N . ASP A 1 114 ? -19.483 -1.210 13.271 1.00 97.50 114 ASP A N 1
ATOM 927 C CA . ASP A 1 114 ? -20.118 -2.223 14.111 1.00 97.50 114 ASP A CA 1
ATOM 928 C C . ASP A 1 114 ? -19.641 -2.123 15.567 1.00 97.50 114 ASP A C 1
ATOM 930 O O . ASP A 1 114 ? -20.459 -2.193 16.491 1.00 97.50 114 ASP A O 1
ATOM 934 N N . LEU A 1 115 ? -18.353 -1.834 15.785 1.00 95.81 115 LEU A N 1
ATOM 935 C CA . LEU A 1 115 ? -17.798 -1.543 17.108 1.00 95.81 115 LEU A CA 1
ATOM 936 C C . LEU A 1 115 ? -18.475 -0.324 17.759 1.00 95.81 115 LEU A C 1
ATOM 938 O O . LEU A 1 115 ? -18.902 -0.396 18.913 1.00 95.81 115 LEU A O 1
ATOM 942 N N . LEU A 1 116 ? -18.627 0.782 17.024 1.00 94.62 116 LEU A N 1
ATOM 943 C CA . LEU A 1 116 ? -19.325 1.972 17.528 1.00 94.62 116 LEU A CA 1
ATOM 944 C C . LEU A 1 116 ? -20.809 1.699 17.801 1.00 94.62 116 LEU A C 1
ATOM 946 O O . LEU A 1 116 ? -21.352 2.150 18.811 1.00 94.62 116 LEU A O 1
ATOM 950 N N . THR A 1 117 ? -21.459 0.923 16.933 1.00 95.69 117 THR A N 1
ATOM 951 C CA . THR A 1 117 ? -22.856 0.506 17.112 1.00 95.69 117 THR A CA 1
ATOM 952 C C . THR A 1 117 ? -23.024 -0.303 18.397 1.00 95.69 117 THR A C 1
ATOM 954 O O . THR A 1 117 ? -23.998 -0.107 19.127 1.00 95.69 117 THR A O 1
ATOM 957 N N . LYS A 1 118 ? -22.071 -1.188 18.706 1.00 96.31 118 LYS A N 1
ATOM 958 C CA . LYS A 1 118 ? -22.050 -1.945 19.959 1.00 96.31 118 LYS A CA 1
ATOM 959 C C . LYS A 1 118 ? -21.951 -1.016 21.170 1.00 96.31 118 LYS A C 1
ATOM 961 O O . LYS A 1 118 ? -22.785 -1.119 22.065 1.00 96.31 118 LYS A O 1
ATOM 966 N N . PHE A 1 119 ? -21.014 -0.067 21.170 1.00 95.50 119 PHE A N 1
ATOM 967 C CA . PHE A 1 119 ? -20.887 0.906 22.262 1.00 95.50 119 PHE A CA 1
ATOM 968 C C . PHE A 1 119 ? -22.159 1.727 22.485 1.00 95.50 119 PHE A C 1
ATOM 970 O O . PHE A 1 119 ? -22.580 1.923 23.627 1.00 95.50 119 PHE A O 1
ATOM 977 N N . ALA A 1 120 ? -22.804 2.169 21.402 1.00 92.88 120 ALA A N 1
ATOM 978 C CA . ALA A 1 120 ? -24.056 2.912 21.477 1.00 92.88 120 ALA A CA 1
ATOM 979 C C . ALA A 1 120 ? -25.188 2.076 22.098 1.00 92.88 120 ALA A C 1
ATOM 981 O O . ALA A 1 120 ? -25.907 2.569 22.964 1.00 92.88 120 ALA A O 1
ATOM 982 N N . LYS A 1 121 ? -25.321 0.802 21.700 1.00 95.62 121 LYS A N 1
ATOM 983 C CA . LYS A 1 121 ? -26.324 -0.125 22.257 1.00 95.62 121 LYS A CA 1
ATOM 984 C C . LYS A 1 121 ? -26.079 -0.442 23.731 1.00 95.62 121 LYS A C 1
ATOM 986 O O . LYS A 1 121 ? -27.031 -0.553 24.495 1.00 95.62 121 LYS A O 1
ATOM 991 N N . GLU A 1 122 ? -24.819 -0.594 24.127 1.00 95.88 122 GLU A N 1
ATOM 992 C CA . GLU A 1 122 ? -24.433 -0.911 25.507 1.00 95.88 122 GLU A CA 1
ATOM 993 C C . GLU A 1 122 ? -24.440 0.316 26.432 1.00 95.88 122 GLU A C 1
ATOM 995 O O . GLU A 1 122 ? -24.332 0.164 27.650 1.00 95.88 122 GLU A O 1
ATOM 1000 N N . GLY A 1 123 ? -24.542 1.529 25.876 1.00 93.25 123 GLY A N 1
ATOM 1001 C CA . GLY A 1 123 ? -24.452 2.780 26.631 1.00 93.25 123 GLY A CA 1
ATOM 1002 C C . GLY A 1 123 ? -23.078 3.000 27.274 1.00 93.25 123 GLY A C 1
ATOM 1003 O O . GLY A 1 123 ? -22.971 3.729 28.259 1.00 93.25 123 GLY A O 1
ATOM 1004 N N . LYS A 1 124 ? -22.028 2.347 26.755 1.00 92.44 124 LYS A N 1
ATOM 1005 C CA . LYS A 1 124 ? -20.665 2.369 27.303 1.00 92.44 124 LYS A CA 1
ATOM 1006 C C . LYS A 1 124 ? -19.657 2.604 26.187 1.00 92.44 124 LYS A C 1
ATOM 1008 O O . LYS A 1 124 ? -19.639 1.879 25.200 1.00 92.44 124 LYS A O 1
ATOM 1013 N N . VAL A 1 125 ? -18.787 3.592 26.374 1.00 93.38 125 VAL A N 1
ATOM 1014 C CA . VAL A 1 125 ? -17.682 3.926 25.463 1.00 93.38 125 VAL A CA 1
ATOM 1015 C C . VAL A 1 125 ? -16.359 3.965 26.232 1.00 93.38 125 VAL A C 1
ATOM 1017 O O . VAL A 1 125 ? -16.368 4.198 27.443 1.00 93.38 125 VAL A O 1
ATOM 1020 N N . PRO A 1 126 ? -15.206 3.789 25.564 1.00 93.00 126 PRO A N 1
ATOM 1021 C CA . PRO A 1 126 ? -13.906 4.024 26.184 1.00 93.00 126 PRO A CA 1
ATOM 1022 C C . PRO A 1 126 ? -13.770 5.460 26.714 1.00 93.00 126 PRO A C 1
ATOM 1024 O O . PRO A 1 126 ? -14.152 6.415 26.034 1.00 93.00 126 PRO A O 1
ATOM 1027 N N . SER A 1 127 ? -13.154 5.630 27.889 1.00 92.00 127 SER A N 1
ATOM 1028 C CA . SER A 1 127 ? -13.009 6.941 28.547 1.00 92.00 127 SER A CA 1
ATOM 1029 C C . SER A 1 127 ? -12.315 7.982 27.668 1.00 92.00 127 SER A C 1
ATOM 1031 O O . SER A 1 127 ? -12.699 9.145 27.669 1.00 92.00 127 SER A O 1
ATOM 1033 N N . VAL A 1 128 ? -11.330 7.562 26.868 1.00 91.25 128 VAL A N 1
ATOM 1034 C CA . VAL A 1 128 ? -10.619 8.449 25.933 1.00 91.25 128 VAL A CA 1
ATOM 1035 C C . VAL A 1 128 ? -11.569 9.034 24.884 1.00 91.25 128 VAL A C 1
ATOM 1037 O O . VAL A 1 128 ? -11.519 10.232 24.618 1.00 91.25 128 VAL A O 1
ATOM 1040 N N . LEU A 1 129 ? -12.473 8.220 24.325 1.00 90.12 129 LEU A N 1
ATOM 1041 C CA . LEU A 1 129 ? -13.457 8.682 23.343 1.00 90.12 129 LEU A CA 1
ATOM 1042 C C . LEU A 1 129 ? -14.457 9.655 23.979 1.00 90.12 129 LEU A C 1
ATOM 1044 O O . LEU A 1 129 ? -14.775 10.685 23.390 1.00 90.12 129 LEU A O 1
ATOM 1048 N N . MET A 1 130 ? -14.912 9.355 25.197 1.00 91.25 130 MET A N 1
ATOM 1049 C CA . MET A 1 130 ? -15.804 10.237 25.952 1.00 91.25 130 MET A CA 1
ATOM 1050 C C . MET A 1 130 ? -15.168 11.613 26.190 1.00 91.25 130 MET A C 1
ATOM 1052 O O . MET A 1 130 ? -15.780 12.631 25.872 1.00 91.25 130 MET A O 1
ATOM 1056 N N . LEU A 1 131 ? -13.931 11.642 26.698 1.00 90.94 131 LEU A N 1
ATOM 1057 C CA . LEU A 1 131 ? -13.196 12.881 26.961 1.00 90.94 131 LEU A CA 1
ATOM 1058 C C . LEU A 1 131 ? -12.958 13.681 25.676 1.00 90.94 131 LEU A C 1
ATOM 1060 O O . LEU A 1 131 ? -13.158 14.894 25.669 1.00 90.94 131 LEU A O 1
ATOM 1064 N N . TYR A 1 132 ? -12.593 13.009 24.580 1.00 88.31 132 TYR A N 1
ATOM 1065 C CA . TYR A 1 132 ? -12.407 13.653 23.280 1.00 88.31 132 TYR A CA 1
ATOM 1066 C C . TYR A 1 132 ? -13.683 14.359 22.795 1.00 88.31 132 TYR A C 1
ATOM 1068 O O . TYR A 1 132 ? -13.626 15.509 22.366 1.00 88.31 132 TYR A O 1
ATOM 1076 N N . ILE A 1 133 ? -14.843 13.699 22.890 1.00 87.56 133 ILE A N 1
ATOM 1077 C CA . ILE A 1 133 ? -16.128 14.281 22.475 1.00 87.56 133 ILE A CA 1
ATOM 1078 C C . ILE A 1 133 ? -16.507 15.467 23.370 1.00 87.56 133 ILE A C 1
ATOM 1080 O O . ILE A 1 133 ? -16.952 16.491 22.859 1.00 87.56 133 ILE A O 1
ATOM 1084 N N . GLN A 1 134 ? -16.307 15.355 24.687 1.00 87.38 134 GLN A N 1
ATOM 1085 C CA . GLN A 1 134 ? -16.633 16.415 25.651 1.00 87.38 134 GLN A CA 1
ATOM 1086 C C . GLN A 1 134 ? -15.771 17.673 25.483 1.00 87.38 134 GLN A C 1
ATOM 1088 O O . GLN A 1 134 ? -16.245 18.774 25.749 1.00 87.38 134 GLN A O 1
ATOM 1093 N N . GLN A 1 135 ? -14.518 17.522 25.046 1.00 83.94 135 GLN A N 1
ATOM 1094 C CA . GLN A 1 135 ? -13.602 18.641 24.807 1.00 83.94 135 GLN A CA 1
ATOM 1095 C C . GLN A 1 135 ? -13.771 19.278 23.421 1.00 83.94 135 GLN A C 1
ATOM 1097 O O . GLN A 1 135 ? -13.235 20.359 23.173 1.00 83.94 135 GLN A O 1
ATOM 1102 N N . LYS A 1 136 ? -14.497 18.630 22.501 1.00 76.38 136 LYS A N 1
ATOM 1103 C CA . LYS A 1 136 ? -14.688 19.150 21.147 1.00 76.38 136 LYS A CA 1
ATOM 1104 C C . LYS A 1 136 ? -15.654 20.346 21.191 1.00 76.38 136 LYS A C 1
ATOM 1106 O O . LYS A 1 136 ? -16.772 20.185 21.684 1.00 76.38 136 LYS A O 1
ATOM 1111 N N . PRO A 1 137 ? -15.281 21.535 20.673 1.00 67.12 137 PRO A N 1
ATOM 1112 C CA . PRO A 1 137 ? -16.226 22.644 20.575 1.00 67.12 137 PRO A CA 1
ATOM 1113 C C . PRO A 1 137 ? -17.442 22.198 19.755 1.00 67.12 137 PRO A C 1
ATOM 1115 O O . PRO A 1 137 ? -17.277 21.546 18.720 1.00 67.12 137 PRO A O 1
ATOM 1118 N N . GLN A 1 138 ? -18.659 22.506 20.225 1.00 62.06 138 GLN A N 1
ATOM 1119 C CA . GLN A 1 138 ? -19.878 22.165 19.487 1.00 62.06 138 GLN A CA 1
ATOM 1120 C C . GLN A 1 138 ? -19.819 22.816 18.104 1.00 62.06 138 GLN A C 1
ATOM 1122 O O . GLN A 1 138 ? -19.925 24.035 17.975 1.00 62.06 138 GLN A O 1
ATOM 1127 N N . MET A 1 139 ? -19.645 22.000 17.064 1.00 57.72 139 MET A N 1
ATOM 1128 C CA . MET A 1 139 ? -19.830 22.473 15.700 1.00 57.72 139 MET A CA 1
ATOM 1129 C C . MET A 1 139 ? -21.314 22.798 15.498 1.00 57.72 139 MET A C 1
ATOM 1131 O O . MET A 1 139 ? -22.166 22.030 15.961 1.00 57.72 139 MET A O 1
ATOM 1135 N N . PRO A 1 140 ? -21.648 23.915 14.827 1.00 57.78 140 PRO A N 1
ATOM 1136 C CA . PRO A 1 140 ? -23.033 24.226 14.509 1.00 57.78 140 PRO A CA 1
ATOM 1137 C C . PRO A 1 140 ? -23.658 23.063 13.723 1.00 57.78 140 PRO A C 1
ATOM 1139 O O . PRO A 1 140 ? -22.963 22.410 12.937 1.00 57.78 140 PRO A O 1
ATOM 1142 N N . PRO A 1 141 ? -24.953 22.770 13.930 1.00 56.88 141 PRO A N 1
ATOM 1143 C CA . PRO A 1 141 ? -25.607 21.641 13.286 1.00 56.88 141 PRO A CA 1
ATOM 1144 C C . PRO A 1 141 ? -25.486 21.756 11.762 1.00 56.88 141 PRO A C 1
ATOM 1146 O O . PRO A 1 141 ? -25.910 22.748 11.163 1.00 56.88 141 PRO A O 1
ATOM 1149 N N . ARG A 1 142 ? -24.898 20.728 11.138 1.00 60.03 142 ARG A N 1
ATOM 1150 C CA . ARG A 1 142 ? -24.808 20.592 9.679 1.00 60.03 142 ARG A CA 1
ATOM 1151 C C . ARG A 1 142 ? -26.228 20.630 9.104 1.00 60.03 142 ARG A C 1
ATOM 1153 O O . ARG A 1 142 ? -27.100 19.885 9.556 1.00 60.03 142 ARG A O 1
ATOM 1160 N N . ARG A 1 143 ? -26.491 21.523 8.141 1.00 56.41 143 ARG A N 1
ATOM 1161 C CA . ARG A 1 143 ? -27.796 21.585 7.463 1.00 56.41 143 ARG A CA 1
ATOM 1162 C C . ARG A 1 143 ? -28.025 20.252 6.747 1.00 56.41 143 ARG A C 1
ATOM 1164 O O . ARG A 1 143 ? -27.140 19.763 6.058 1.00 56.41 143 ARG A O 1
ATOM 1171 N N . ARG A 1 144 ? -29.225 19.694 6.907 1.00 47.84 144 ARG A N 1
ATOM 1172 C CA . ARG A 1 144 ? -29.690 18.368 6.447 1.00 47.84 144 ARG A CA 1
ATOM 1173 C C . ARG A 1 144 ? -29.708 18.166 4.910 1.00 47.84 144 ARG A C 1
ATOM 1175 O O . ARG A 1 144 ? -30.494 17.373 4.427 1.00 47.84 144 ARG A O 1
ATOM 1182 N N . GLY A 1 145 ? -28.919 18.921 4.141 1.00 50.00 145 GLY A N 1
ATOM 1183 C CA . GLY A 1 145 ? -28.925 18.938 2.670 1.00 50.00 145 GLY A CA 1
ATOM 1184 C C . GLY A 1 145 ? -27.636 18.451 1.995 1.00 50.00 145 GLY A C 1
ATOM 1185 O O . GLY A 1 145 ? -27.587 18.419 0.773 1.00 50.00 145 GLY A O 1
ATOM 1186 N N . GLU A 1 146 ? -26.606 18.060 2.751 1.00 52.69 146 GLU A N 1
ATOM 1187 C CA . GLU A 1 146 ? -25.352 17.475 2.229 1.00 52.69 146 GLU A CA 1
ATOM 1188 C C . GLU A 1 146 ? -25.432 15.930 2.180 1.00 52.69 146 GLU A C 1
ATOM 1190 O O . GLU A 1 146 ? -24.493 15.234 2.548 1.00 52.69 146 GLU A O 1
ATOM 1195 N N . GLU A 1 147 ? -26.572 15.355 1.779 1.00 48.25 147 GLU A N 1
ATOM 1196 C CA . GLU A 1 147 ? -26.818 13.894 1.821 1.00 48.25 147 GLU A CA 1
ATOM 1197 C C . GLU A 1 147 ? -26.053 13.085 0.748 1.00 48.25 147 GLU A C 1
ATOM 1199 O O . GLU A 1 147 ? -26.192 11.866 0.680 1.00 48.25 147 GLU A O 1
ATOM 1204 N N . GLY A 1 148 ? -25.226 13.737 -0.078 1.00 50.75 148 GLY A N 1
ATOM 1205 C CA . GLY A 1 148 ? -24.469 13.097 -1.162 1.00 50.75 148 GLY A CA 1
ATOM 1206 C C . GLY A 1 148 ? -22.946 13.173 -1.045 1.00 50.75 148 GLY A C 1
ATOM 1207 O O . GLY A 1 148 ? -22.260 12.626 -1.906 1.00 50.75 148 GLY A O 1
ATOM 1208 N N . GLU A 1 149 ? -22.393 13.847 -0.033 1.00 54.28 149 GLU A N 1
ATOM 1209 C CA . GLU A 1 149 ? -20.938 13.909 0.120 1.00 54.28 149 GLU A CA 1
ATOM 1210 C C . GLU A 1 149 ? -20.416 12.657 0.823 1.00 54.28 149 GLU A C 1
ATOM 1212 O O . GLU A 1 149 ? -20.876 12.284 1.905 1.00 54.28 149 GLU A O 1
ATOM 1217 N N . THR A 1 150 ? -19.418 12.013 0.214 1.00 58.38 150 THR A N 1
ATOM 1218 C CA . THR A 1 150 ? -18.638 10.960 0.861 1.00 58.38 150 THR A CA 1
ATOM 1219 C C . THR A 1 150 ? -18.126 11.499 2.199 1.00 58.38 150 THR A C 1
ATOM 1221 O O . THR A 1 150 ? -17.496 12.565 2.207 1.00 58.38 150 THR A O 1
ATOM 1224 N N . PRO A 1 151 ? -18.381 10.817 3.333 1.00 58.03 151 PRO A N 1
ATOM 1225 C CA . PRO A 1 151 ? -17.902 11.283 4.623 1.00 58.03 151 PRO A CA 1
ATOM 1226 C C . PRO A 1 151 ? -16.389 11.478 4.562 1.00 58.03 151 PRO A C 1
ATOM 1228 O O . PRO A 1 151 ? -15.642 10.526 4.339 1.00 58.03 151 PRO A O 1
ATOM 1231 N N . ARG A 1 152 ? -15.923 12.714 4.759 1.00 57.84 152 ARG A N 1
ATOM 1232 C CA . ARG A 1 152 ? -14.509 12.934 5.054 1.00 57.84 152 ARG A CA 1
ATOM 1233 C C . ARG A 1 152 ? -14.285 12.435 6.470 1.00 57.84 152 ARG A C 1
ATOM 1235 O O . ARG A 1 152 ? -14.815 13.003 7.427 1.00 57.84 152 ARG A O 1
ATOM 1242 N N . PHE A 1 153 ? -13.575 11.322 6.598 1.00 48.91 153 PHE A N 1
ATOM 1243 C CA . PHE A 1 153 ? -13.028 10.935 7.885 1.00 48.91 153 PHE A CA 1
ATOM 1244 C C . PHE A 1 153 ? -11.933 11.961 8.208 1.00 48.91 153 PHE A C 1
ATOM 1246 O O . PHE A 1 153 ? -10.871 11.935 7.591 1.00 48.91 153 PHE A O 1
ATOM 1253 N N . PHE A 1 154 ? -12.267 12.854 9.150 1.00 47.28 154 PHE A N 1
ATOM 1254 C CA . PHE A 1 154 ? -11.554 14.068 9.590 1.00 47.28 154 PHE A CA 1
ATOM 1255 C C . PHE A 1 154 ? -11.774 15.323 8.732 1.00 47.28 154 PHE A C 1
ATOM 1257 O O . PHE A 1 154 ? -11.436 15.337 7.528 1.00 47.28 154 PHE A O 1
#

pLDDT: mean 88.14, std 14.84, range [38.34, 98.31]

Radius of gyration: 24.21 Å; Cα contacts (8 Å, |Δi|>4): 15; chains: 1; bounding box: 57×37×68 Å

Foldseek 3Di:
DDDDDDDDPVNVVVVVVVVVVVVVVVVVVVVVVVVLVVVVVVCVPDDPVSVVVNVVVVVVVVVVVVVVVVVQVPDCVNVVPQDPVNVVVVVVVVVVVVVVVVVVVVVVVVVVVVVVVVCVVVVHDPPVVVVVVVPDDDDDDDPPPPPPDDDDPD